Protein AF-A0A023B7S2-F1 (afdb_monomer_lite)

Radius of gyration: 31.49 Å; chains: 1; bounding box: 66×35×103 Å

pLDDT: mean 85.74, std 13.37, range [41.03, 97.38]

Foldseek 3Di:
DDDDDDDPDQDPVNVVVVVVVVVVVVVVVVVVVVVVVVVVVVVVVVVQVVQFWAKEKEKEADDDDPQKWKFKAWCDVCCPNPDRVSTHTWDADPRRMTMDMDTGGSPCQKIWMWMWMAGPPPPPDPGIGTFAAAIAMDGDDNPPNDHHYHYDYGRPHDHHD

Sequence (161 aa):
MQSPVKGVYRSPEERERENLRVRAKYAQRAHQRKVELYFKALDIVRQKEQCTDRQLTFSVKYASQYGERVVLVGDIPILGNWIAANGVPMNWNEGCNWSVTLTVPYSTHTLHYKYVVVTDGAETNRGVKWEWGNNHRLEIGEGDASPCNITDEWGAGTSPA

InterPro domains:
  IPR002044 Carbohydrate binding module family 20 [PF00686] (55-145)
  IPR002044 Carbohydrate binding module family 20 [PS51166] (48-156)
  IPR002044 Carbohydrate binding module family 20 [SM01065] (53-150)
  IPR013783 Immunoglobulin-like fold [G3DSA:2.60.40.10] (45-155)
  IPR0137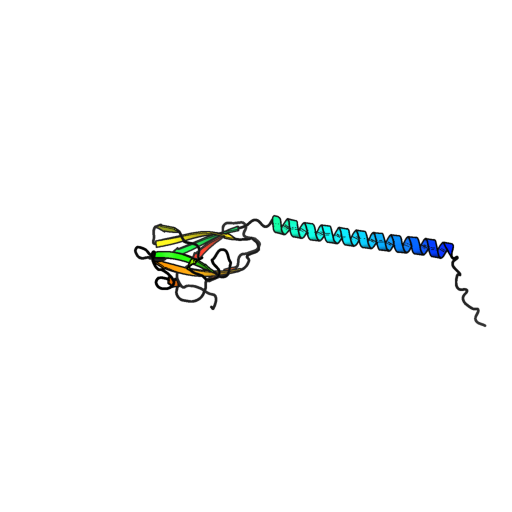84 Carbohydrate-binding-like fold [SSF49452] (55-147)

Structure (mmCIF, N/CA/C/O backbone):
data_AF-A0A023B7S2-F1
#
_entry.id   AF-A0A023B7S2-F1
#
loop_
_atom_site.group_PDB
_atom_site.id
_atom_site.type_symbol
_atom_site.label_atom_id
_atom_site.label_alt_id
_atom_site.label_comp_id
_atom_site.label_asym_id
_atom_site.label_entity_id
_atom_site.label_seq_id
_atom_site.pdbx_PDB_ins_code
_atom_site.Cartn_x
_atom_site.Cartn_y
_atom_site.Cartn_z
_atom_site.occupancy
_atom_site.B_iso_or_equiv
_atom_site.auth_seq_id
_atom_site.auth_comp_id
_atom_site.auth_asym_id
_atom_site.auth_atom_id
_atom_site.pdbx_PDB_model_num
ATOM 1 N N . MET A 1 1 ? -30.346 -21.260 78.231 1.00 43.75 1 MET A N 1
ATOM 2 C CA . MET A 1 1 ? -31.617 -21.425 77.491 1.00 43.75 1 MET A CA 1
ATOM 3 C C . MET A 1 1 ? -31.559 -20.511 76.281 1.00 43.75 1 MET A C 1
ATOM 5 O O . MET A 1 1 ? -31.507 -19.305 76.467 1.00 43.75 1 MET A O 1
ATOM 9 N N . GLN A 1 2 ? -31.442 -21.062 75.074 1.00 41.03 2 GLN A N 1
ATOM 10 C CA . GLN A 1 2 ? -31.245 -20.283 73.849 1.00 41.03 2 GLN A CA 1
ATOM 11 C C . GLN A 1 2 ? -32.487 -20.458 72.974 1.00 41.03 2 GLN A C 1
ATOM 13 O O . GLN A 1 2 ? -32.786 -21.566 72.535 1.00 41.03 2 GLN A O 1
ATOM 18 N N . SER A 1 3 ? -33.261 -19.382 72.820 1.00 45.16 3 SER A N 1
ATOM 19 C CA . SER A 1 3 ? -34.508 -19.386 72.051 1.00 45.16 3 SER A CA 1
ATOM 20 C C . SER A 1 3 ? -34.233 -19.517 70.546 1.00 45.16 3 SER A C 1
ATOM 22 O O . SER A 1 3 ? -33.273 -18.912 70.063 1.00 45.16 3 SER A O 1
ATOM 24 N N . PRO A 1 4 ? -35.066 -20.242 69.772 1.00 54.91 4 PRO A N 1
ATOM 25 C CA . PRO A 1 4 ? -34.847 -20.409 68.341 1.00 54.91 4 PRO A CA 1
ATOM 26 C C . PRO A 1 4 ? -35.213 -19.129 67.581 1.00 54.91 4 PRO A C 1
ATOM 28 O O . PRO A 1 4 ? -36.269 -18.533 67.804 1.00 54.91 4 PRO A O 1
ATOM 31 N N . VAL A 1 5 ? -34.348 -18.726 66.651 1.00 54.53 5 VAL A N 1
ATOM 32 C CA . VAL A 1 5 ? -34.580 -17.608 65.729 1.00 54.53 5 VAL A CA 1
ATOM 33 C C . VAL A 1 5 ? -35.796 -17.939 64.855 1.00 54.53 5 VAL A C 1
ATOM 35 O O . VAL A 1 5 ? -35.757 -18.879 64.062 1.00 54.53 5 VAL A O 1
ATOM 38 N N . LYS A 1 6 ? -36.894 -17.185 65.002 1.00 52.66 6 LYS A N 1
ATOM 39 C CA . LYS A 1 6 ? -38.080 -17.317 64.142 1.00 52.66 6 LYS A CA 1
ATOM 40 C C . LYS A 1 6 ? -37.692 -16.971 62.702 1.00 52.66 6 LYS A C 1
ATOM 42 O O . LYS A 1 6 ? -37.447 -15.810 62.386 1.00 52.66 6 LYS A O 1
ATOM 47 N N . GLY A 1 7 ? -37.657 -17.974 61.828 1.00 58.16 7 GLY A N 1
ATOM 48 C CA . GLY A 1 7 ? -37.601 -17.751 60.388 1.00 58.16 7 GLY A CA 1
ATOM 49 C C . GLY A 1 7 ? -38.871 -17.031 59.940 1.00 58.16 7 GLY A C 1
ATOM 50 O O . GLY A 1 7 ? -39.974 -17.519 60.177 1.00 58.16 7 GLY A O 1
ATOM 51 N N . VAL A 1 8 ? -38.726 -15.856 59.329 1.00 69.19 8 VAL A N 1
ATOM 52 C CA . VAL A 1 8 ? -39.849 -15.087 58.776 1.00 69.19 8 VAL A CA 1
ATOM 53 C C . VAL A 1 8 ? -40.465 -15.896 57.630 1.00 69.19 8 VAL A C 1
ATOM 55 O O . VAL A 1 8 ? -39.883 -15.989 56.547 1.00 69.19 8 VAL A O 1
ATOM 58 N N . TYR A 1 9 ? -41.616 -16.529 57.873 1.00 67.69 9 TYR A N 1
ATOM 59 C CA . TYR A 1 9 ? -42.354 -17.259 56.843 1.00 67.69 9 TYR A CA 1
ATOM 60 C C . TYR A 1 9 ? -43.020 -16.244 55.910 1.00 67.69 9 TYR A C 1
ATOM 62 O O . TYR A 1 9 ? -43.946 -15.544 56.306 1.00 67.69 9 TYR A O 1
ATOM 70 N N . ARG A 1 10 ? -42.503 -16.132 54.686 1.00 73.88 10 ARG A N 1
ATOM 71 C CA . ARG A 1 10 ? -43.023 -15.232 53.647 1.00 73.88 10 ARG A CA 1
ATOM 72 C C . ARG A 1 10 ? -44.174 -15.932 52.923 1.00 73.88 10 ARG A C 1
ATOM 74 O O . ARG A 1 10 ? -44.005 -17.092 52.533 1.00 73.88 10 ARG A O 1
ATOM 81 N N . SER A 1 11 ? -45.322 -15.273 52.772 1.00 87.12 11 SER A N 1
ATOM 82 C CA . SER A 1 11 ? -46.513 -15.905 52.190 1.00 87.12 11 SER A CA 1
ATOM 83 C C . SER A 1 11 ? -46.269 -16.309 50.720 1.00 87.12 11 SER A C 1
ATOM 85 O O . SER A 1 11 ? -45.385 -15.744 50.062 1.00 87.12 11 SER A O 1
ATOM 87 N N . PRO A 1 12 ? -47.010 -17.291 50.171 1.00 87.56 12 PRO A N 1
ATOM 88 C CA . PRO A 1 12 ? -46.877 -17.683 48.766 1.00 87.56 12 PRO A CA 1
ATOM 89 C C . PRO A 1 12 ? -47.037 -16.506 47.789 1.00 87.56 12 PRO A C 1
ATOM 91 O O . PRO A 1 12 ? -46.253 -16.379 46.851 1.00 87.56 12 PRO A O 1
ATOM 94 N N . GLU A 1 13 ? -47.975 -15.597 48.062 1.00 89.50 13 GLU A N 1
ATOM 95 C CA . GLU A 1 13 ? -48.230 -14.405 47.242 1.00 89.50 13 GLU A CA 1
ATOM 96 C C . GLU A 1 13 ? -47.083 -13.388 47.306 1.00 89.50 13 GLU A C 1
ATOM 98 O O . GLU A 1 13 ? -46.695 -12.797 46.296 1.00 89.50 13 GLU A O 1
ATOM 103 N N . GLU A 1 14 ? -46.494 -13.188 48.487 1.00 86.81 14 GLU A N 1
ATOM 104 C CA . GLU A 1 14 ? -45.335 -12.308 48.665 1.00 86.81 14 GLU A CA 1
ATOM 105 C C . GLU A 1 14 ? -44.110 -12.844 47.916 1.00 86.81 14 GLU A C 1
ATOM 107 O O . GLU A 1 14 ? -43.394 -12.082 47.263 1.00 86.81 14 GLU A O 1
ATOM 112 N N . ARG A 1 15 ? -43.901 -14.166 47.956 1.00 83.19 15 ARG A N 1
ATOM 113 C CA . ARG A 1 15 ? -42.854 -14.849 47.186 1.00 83.19 15 ARG A CA 1
ATOM 114 C C . ARG A 1 15 ? -43.076 -14.704 45.687 1.00 83.19 15 ARG A C 1
ATOM 116 O O . ARG A 1 15 ? -42.118 -14.472 44.957 1.00 83.19 15 ARG A O 1
ATOM 123 N N . GLU A 1 16 ? -44.313 -14.814 45.214 1.00 87.38 16 GLU A N 1
ATOM 124 C CA . GLU A 1 16 ? -44.637 -14.657 43.796 1.00 87.38 16 GLU A CA 1
ATOM 125 C C . GLU A 1 16 ? -44.428 -13.219 43.307 1.00 87.38 16 GLU A C 1
ATOM 127 O O . GLU A 1 16 ? -43.776 -13.013 42.281 1.00 87.38 16 GLU A O 1
ATOM 132 N N . ARG A 1 17 ? -44.874 -12.214 44.071 1.00 88.19 17 ARG A N 1
ATOM 133 C CA . ARG A 1 17 ? -44.610 -10.792 43.780 1.00 88.19 17 ARG A CA 1
ATOM 134 C C . ARG A 1 17 ? -43.119 -10.492 43.713 1.00 88.19 17 ARG A C 1
ATOM 136 O O . ARG A 1 17 ? -42.662 -9.775 42.821 1.00 88.19 17 ARG A O 1
ATOM 143 N N . GLU A 1 18 ? -42.345 -11.046 44.636 1.00 88.56 18 GLU A N 1
ATOM 144 C CA . GLU A 1 18 ? -40.898 -10.881 44.637 1.00 88.56 18 GLU A CA 1
ATOM 145 C C . GLU A 1 18 ? -40.234 -11.613 43.472 1.00 88.56 18 GLU A C 1
ATOM 147 O O . GLU A 1 18 ? -39.400 -11.023 42.790 1.00 88.56 18 GLU A O 1
ATOM 152 N N . ASN A 1 19 ? -40.660 -12.838 43.162 1.00 90.38 19 ASN A N 1
ATOM 153 C CA . ASN A 1 19 ? -40.196 -13.583 41.993 1.00 90.38 19 ASN A CA 1
ATOM 154 C C . ASN A 1 19 ? -40.485 -12.828 40.689 1.00 90.38 19 ASN A C 1
ATOM 156 O O . ASN A 1 19 ? -39.610 -12.742 39.827 1.00 90.38 19 ASN A O 1
ATOM 160 N N . LEU A 1 20 ? -41.675 -12.241 40.547 1.00 93.94 20 LEU A N 1
ATOM 161 C CA . LEU A 1 20 ? -42.051 -11.399 39.409 1.00 93.94 20 LEU A CA 1
ATOM 162 C C . LEU A 1 20 ? -41.169 -10.151 39.325 1.00 93.94 20 LEU A C 1
ATOM 164 O O . LEU A 1 20 ? -40.618 -9.866 38.263 1.00 93.94 20 LEU A O 1
ATOM 168 N N . ARG A 1 21 ? -40.955 -9.447 40.444 1.00 92.81 21 ARG A N 1
ATOM 169 C CA . ARG A 1 21 ? -40.062 -8.278 40.510 1.00 92.81 21 ARG A CA 1
ATOM 170 C C . ARG A 1 21 ? -38.629 -8.639 40.127 1.00 92.81 21 ARG A C 1
ATOM 172 O O . ARG A 1 21 ? -37.972 -7.899 39.397 1.00 92.81 21 ARG A O 1
ATOM 179 N N . VAL A 1 22 ? -38.138 -9.769 40.622 1.00 90.12 22 VAL A N 1
ATOM 180 C CA . VAL A 1 22 ? -36.795 -10.279 40.355 1.00 90.12 22 VAL A CA 1
ATOM 181 C C . VAL A 1 22 ? -36.655 -10.652 38.878 1.00 90.12 22 VAL A C 1
ATOM 183 O O . VAL A 1 22 ? -35.717 -10.190 38.230 1.00 90.12 22 VAL A O 1
ATOM 186 N N . ARG A 1 23 ? -37.612 -11.391 38.306 1.00 92.06 23 ARG A N 1
ATOM 187 C CA . ARG A 1 23 ? -37.651 -11.725 36.871 1.00 92.06 23 ARG A CA 1
ATOM 188 C C . ARG A 1 23 ? -37.715 -10.477 35.995 1.00 92.06 23 ARG A C 1
ATOM 190 O O . ARG A 1 23 ? -36.929 -10.369 35.059 1.00 92.06 23 ARG A O 1
ATOM 197 N N . ALA A 1 24 ? -38.569 -9.512 36.334 1.00 94.75 24 ALA A N 1
ATOM 198 C CA . ALA A 1 24 ? -38.665 -8.237 35.628 1.00 94.75 24 ALA A CA 1
ATOM 199 C C . ALA A 1 24 ? -37.340 -7.459 35.682 1.00 94.75 24 ALA A C 1
ATOM 201 O O . ALA A 1 24 ? -36.856 -6.983 34.658 1.00 94.75 24 ALA A O 1
ATOM 202 N N . LYS A 1 25 ? -36.687 -7.411 36.851 1.00 96.00 25 LYS A N 1
ATOM 203 C CA . LYS A 1 25 ? -35.362 -6.796 37.019 1.00 96.00 25 LYS A CA 1
ATOM 204 C C . LYS A 1 25 ? -34.290 -7.492 36.176 1.00 96.00 25 LYS A C 1
ATOM 206 O O . LYS A 1 25 ? -33.462 -6.812 35.571 1.00 96.00 25 LYS A O 1
ATOM 211 N N . TYR A 1 26 ? -34.274 -8.824 36.132 1.00 88.06 26 TYR A N 1
ATOM 212 C CA . TYR A 1 26 ? -33.336 -9.572 35.290 1.00 88.06 26 TYR A CA 1
ATOM 213 C C . TYR A 1 26 ? -33.606 -9.352 33.799 1.00 88.06 26 TYR A C 1
ATOM 215 O O . TYR A 1 26 ? -32.657 -9.117 33.054 1.00 88.06 26 TYR A O 1
ATOM 223 N N . ALA A 1 27 ? -34.873 -9.341 33.377 1.00 94.81 27 ALA A N 1
ATOM 224 C CA . ALA A 1 27 ? -35.265 -9.045 32.002 1.00 94.81 27 ALA A CA 1
ATOM 225 C C . ALA A 1 27 ? -34.850 -7.624 31.584 1.00 94.81 27 ALA A C 1
ATOM 227 O O . ALA A 1 27 ? -34.252 -7.445 30.525 1.00 94.81 27 ALA A O 1
ATOM 228 N N . GLN A 1 28 ? -35.068 -6.625 32.444 1.00 95.75 28 GLN A N 1
ATOM 229 C CA . GLN A 1 28 ? -34.658 -5.240 32.199 1.00 95.75 28 GLN A CA 1
ATOM 230 C C . GLN A 1 28 ? -33.136 -5.104 32.090 1.00 95.75 28 GLN A C 1
ATOM 232 O O . GLN A 1 28 ? -32.641 -4.457 31.170 1.00 95.75 28 GLN A O 1
ATOM 237 N N . ARG A 1 29 ? -32.378 -5.756 32.982 1.00 94.00 29 ARG A N 1
ATOM 238 C CA . ARG A 1 29 ? -30.908 -5.779 32.918 1.00 94.00 29 ARG A CA 1
ATOM 239 C C . ARG A 1 29 ? -30.395 -6.468 31.657 1.00 94.00 29 ARG A C 1
ATOM 241 O O . ARG A 1 29 ? -29.435 -5.991 31.060 1.00 94.00 29 ARG A O 1
ATOM 248 N N . ALA A 1 30 ? -31.015 -7.576 31.252 1.00 95.44 30 ALA A N 1
ATOM 249 C CA . ALA A 1 30 ? -30.670 -8.269 30.015 1.00 95.44 30 ALA A CA 1
ATOM 250 C C . ALA A 1 30 ? -30.951 -7.387 28.789 1.00 95.44 30 ALA A C 1
ATOM 252 O O . ALA A 1 30 ? -30.106 -7.294 27.903 1.00 95.44 30 ALA A O 1
ATOM 253 N N . HIS A 1 31 ? -32.088 -6.684 28.772 1.00 96.31 31 HIS A N 1
ATOM 254 C CA . HIS A 1 31 ? -32.422 -5.727 27.721 1.00 96.31 31 HIS A CA 1
ATOM 255 C C . HIS A 1 31 ? -31.428 -4.561 27.673 1.00 96.31 31 HIS A C 1
ATOM 257 O O . HIS A 1 31 ? -30.876 -4.295 26.612 1.00 96.31 31 HIS A O 1
ATOM 263 N N . GLN A 1 32 ? -31.121 -3.931 28.811 1.00 95.88 32 GLN A N 1
ATOM 264 C CA . GLN A 1 32 ? -30.133 -2.849 28.885 1.00 95.88 32 GLN A CA 1
ATOM 265 C C . GLN A 1 32 ? -28.754 -3.291 28.394 1.00 95.88 32 GLN A C 1
ATOM 267 O O . GLN A 1 32 ? -28.163 -2.599 27.575 1.00 95.88 32 GLN A O 1
ATOM 272 N N . ARG A 1 33 ? -28.271 -4.468 28.815 1.00 97.19 33 ARG A N 1
ATOM 273 C CA . ARG A 1 33 ? -27.004 -5.029 28.316 1.00 97.19 33 ARG A CA 1
ATOM 274 C C . ARG A 1 33 ? -27.035 -5.268 26.811 1.00 97.19 33 ARG A C 1
ATOM 276 O O . ARG A 1 33 ? -26.069 -4.959 26.128 1.00 97.19 33 ARG A O 1
ATOM 283 N N . LYS A 1 34 ? -28.138 -5.812 26.288 1.00 96.56 34 LYS A N 1
ATOM 284 C CA . LYS A 1 34 ? -28.312 -6.042 24.849 1.00 96.56 34 LYS A CA 1
ATOM 285 C C . LYS A 1 34 ? -28.287 -4.719 24.076 1.00 96.56 34 LYS A C 1
ATOM 287 O O . LYS A 1 34 ? -27.595 -4.628 23.072 1.00 96.56 34 LYS A O 1
ATOM 292 N N . VAL A 1 35 ? -28.992 -3.700 24.564 1.00 97.19 35 VAL A N 1
ATOM 293 C CA . VAL A 1 35 ? -29.008 -2.350 23.981 1.00 97.19 35 VAL A CA 1
ATOM 294 C C . VAL A 1 35 ? -27.614 -1.719 24.012 1.00 97.19 35 VAL A C 1
ATOM 296 O O . VAL A 1 35 ? -27.150 -1.237 22.985 1.00 97.19 35 VAL A O 1
ATOM 299 N N . GLU A 1 36 ? -26.912 -1.782 25.145 1.00 97.25 36 GLU A N 1
ATOM 300 C CA . GLU A 1 36 ? -25.540 -1.277 25.284 1.00 97.25 36 GLU A CA 1
ATOM 301 C C . GLU A 1 36 ? -24.577 -1.963 24.304 1.00 97.25 36 GLU A C 1
ATOM 303 O O . GLU A 1 36 ? -23.782 -1.296 23.645 1.00 97.25 36 GLU A O 1
ATOM 308 N N . LEU A 1 37 ? -24.669 -3.291 24.172 1.00 97.00 37 LEU A N 1
ATOM 309 C CA . LEU A 1 37 ? -23.871 -4.051 23.211 1.00 97.00 37 LEU A CA 1
ATOM 310 C C . LEU A 1 37 ? -24.153 -3.622 21.769 1.00 97.00 37 LEU A C 1
ATOM 312 O O . LEU A 1 37 ? -23.208 -3.462 21.001 1.00 97.00 37 LEU A O 1
ATOM 316 N N . TYR A 1 38 ? -25.419 -3.404 21.400 1.00 95.44 38 TYR A N 1
ATOM 317 C CA . TYR A 1 38 ? -25.752 -2.920 20.061 1.00 95.44 38 TYR A CA 1
ATOM 318 C C . TYR A 1 38 ? -25.217 -1.521 19.797 1.00 95.44 38 TYR A C 1
ATOM 320 O O . TYR A 1 38 ? -24.652 -1.311 18.732 1.00 95.44 38 TYR A O 1
ATOM 328 N N . PHE A 1 39 ? -25.344 -0.587 20.741 1.00 95.94 39 PHE A N 1
ATOM 329 C CA . PHE A 1 39 ? -24.778 0.752 20.571 1.00 95.94 39 PHE A CA 1
ATOM 330 C C . PHE A 1 39 ? -23.260 0.700 20.374 1.00 95.94 39 PHE A C 1
ATOM 332 O O . PHE A 1 39 ? -22.763 1.266 19.407 1.00 95.94 39 PHE A O 1
ATOM 339 N N . LYS A 1 40 ? -22.536 -0.079 21.190 1.00 95.06 40 LYS A N 1
ATOM 340 C CA . LYS A 1 40 ? -21.086 -0.275 21.008 1.00 95.06 40 LYS A CA 1
ATOM 341 C C . LYS A 1 40 ? -20.743 -0.884 19.649 1.00 95.06 40 LYS A C 1
ATOM 343 O O . LYS A 1 40 ? -19.795 -0.453 19.004 1.00 95.06 40 LYS A O 1
ATOM 348 N N . ALA A 1 41 ? -21.501 -1.887 19.207 1.00 92.12 41 ALA A N 1
ATOM 349 C CA . ALA A 1 41 ? -21.286 -2.506 17.902 1.00 92.12 41 ALA A CA 1
ATOM 350 C C . ALA A 1 41 ? -21.564 -1.527 16.749 1.00 92.12 41 ALA A C 1
ATOM 352 O O . ALA A 1 41 ? -20.805 -1.498 15.785 1.00 92.12 41 ALA A O 1
ATOM 353 N N . LEU A 1 42 ? -22.613 -0.707 16.860 1.00 89.31 42 LEU A N 1
ATOM 354 C CA . LEU A 1 42 ? -22.944 0.327 15.880 1.00 89.31 42 LEU A CA 1
ATOM 355 C C . LEU A 1 42 ? -21.853 1.396 15.797 1.00 89.31 42 LEU A C 1
ATOM 357 O O . LEU A 1 42 ? -21.481 1.774 14.691 1.00 89.31 42 LEU A O 1
ATOM 361 N N . ASP A 1 43 ? -21.297 1.831 16.929 1.00 87.75 43 ASP A N 1
ATOM 362 C CA . ASP A 1 43 ? -20.186 2.788 16.946 1.00 87.75 43 ASP A CA 1
ATOM 363 C C . ASP A 1 43 ? -18.942 2.222 16.249 1.00 87.75 43 ASP A C 1
ATOM 365 O O . ASP A 1 43 ? -18.310 2.920 15.460 1.00 87.75 43 ASP A O 1
ATOM 369 N N . ILE A 1 44 ? -18.633 0.937 16.459 1.00 83.75 44 ILE A N 1
ATOM 370 C CA . ILE A 1 44 ? -17.530 0.252 15.767 1.00 83.75 44 ILE A CA 1
ATOM 371 C C . ILE A 1 44 ? -17.768 0.206 14.253 1.00 83.75 44 ILE A C 1
ATOM 373 O O . ILE A 1 44 ? -16.848 0.470 13.480 1.00 83.75 44 ILE A O 1
ATOM 377 N N . VAL A 1 45 ? -18.980 -0.146 13.814 1.00 83.56 45 VAL A N 1
ATOM 378 C CA . VAL A 1 45 ? -19.322 -0.185 12.381 1.00 83.56 45 VAL A CA 1
ATOM 379 C C . VAL A 1 45 ? -19.208 1.212 11.779 1.00 83.56 45 VAL A C 1
ATOM 381 O O . VAL A 1 45 ? -18.536 1.382 10.768 1.00 83.56 45 VAL A O 1
ATOM 384 N N . ARG A 1 46 ? -19.758 2.223 12.454 1.00 80.44 46 ARG A N 1
ATOM 385 C CA . ARG A 1 46 ? -19.693 3.619 12.020 1.00 80.44 46 ARG A CA 1
ATOM 386 C C . ARG A 1 46 ? -18.257 4.134 11.935 1.00 80.44 46 ARG A C 1
ATOM 388 O O . ARG A 1 46 ? -17.925 4.813 10.973 1.00 80.44 46 ARG A O 1
ATOM 395 N N . GLN A 1 47 ? -17.396 3.805 12.898 1.00 70.50 47 GLN A N 1
ATOM 396 C CA . GLN A 1 47 ? -15.973 4.159 12.845 1.00 70.50 47 GLN A CA 1
ATOM 397 C C . GLN A 1 47 ? -15.268 3.492 11.661 1.00 70.50 47 GLN A C 1
ATOM 399 O O . GLN A 1 47 ? -14.527 4.158 10.944 1.00 70.50 47 GLN A O 1
ATOM 404 N N . LYS A 1 48 ? -15.540 2.208 11.402 1.00 68.00 48 LYS A N 1
ATOM 405 C CA . LYS A 1 48 ? -15.006 1.508 10.224 1.00 68.00 48 LYS A CA 1
ATOM 406 C C . LYS A 1 48 ? -15.474 2.127 8.909 1.00 68.00 48 LYS A C 1
ATOM 408 O O . LYS A 1 48 ? -14.688 2.201 7.976 1.00 68.00 48 LYS A O 1
ATOM 413 N N . GLU A 1 49 ? -16.720 2.583 8.842 1.00 70.38 49 GLU A N 1
ATOM 414 C CA . GLU A 1 49 ? -17.270 3.285 7.676 1.00 70.38 49 GLU A CA 1
ATOM 415 C C . GLU A 1 49 ? -16.712 4.712 7.519 1.00 70.38 49 GLU A C 1
ATOM 417 O O . GLU A 1 49 ? -16.683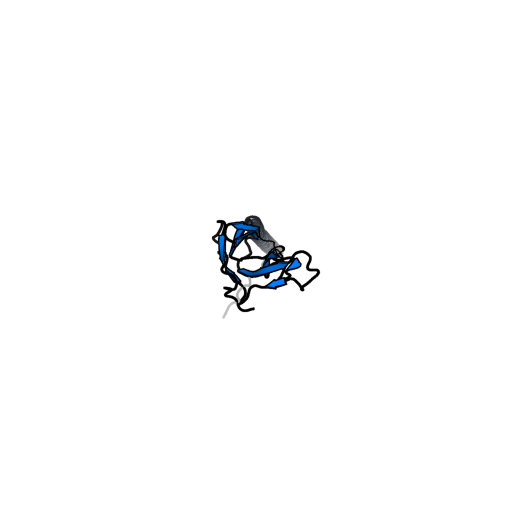 5.241 6.412 1.00 70.38 49 GLU A O 1
ATOM 422 N N . GLN A 1 50 ? -16.269 5.344 8.612 1.00 63.94 50 GLN A N 1
ATOM 423 C CA . GLN A 1 50 ? -15.724 6.710 8.630 1.00 63.94 50 GLN A CA 1
ATOM 424 C C . GLN A 1 50 ? -14.211 6.787 8.389 1.00 63.94 50 GLN A C 1
ATOM 426 O O . GLN A 1 50 ? -13.702 7.860 8.067 1.00 63.94 50 GLN A O 1
ATOM 431 N N . CYS A 1 51 ? -13.489 5.677 8.522 1.00 61.19 51 CYS A N 1
ATOM 432 C CA . CYS A 1 51 ? -12.096 5.545 8.120 1.00 61.19 51 CYS A CA 1
ATOM 433 C C . CYS A 1 51 ? -11.991 5.555 6.583 1.00 61.19 51 CYS A C 1
ATOM 435 O O . CYS A 1 51 ? -11.960 4.509 5.942 1.00 61.19 51 CYS A O 1
ATOM 437 N N . THR A 1 52 ? -11.975 6.749 5.992 1.00 73.12 52 THR A N 1
ATOM 438 C CA . THR A 1 52 ? -11.852 6.951 4.543 1.00 73.12 52 THR A CA 1
ATOM 439 C C . THR A 1 52 ? -10.532 6.407 4.016 1.00 73.12 52 THR A C 1
ATOM 441 O O . THR A 1 52 ? -9.499 6.569 4.668 1.00 73.12 52 THR A O 1
ATOM 444 N N . ASP A 1 53 ? -10.544 5.837 2.812 1.00 82.69 53 ASP A N 1
ATOM 445 C CA . ASP A 1 53 ? -9.313 5.441 2.135 1.00 82.69 53 ASP A CA 1
ATOM 446 C C . ASP A 1 53 ? -8.311 6.606 2.067 1.00 82.69 53 ASP A C 1
ATOM 448 O O . ASP A 1 53 ? -8.683 7.777 1.945 1.00 82.69 53 ASP A O 1
ATOM 452 N N . ARG A 1 54 ? -7.022 6.277 2.149 1.00 85.06 54 ARG A N 1
ATOM 453 C CA . ARG A 1 54 ? -5.916 7.242 2.120 1.00 85.06 54 ARG A CA 1
ATOM 454 C C . ARG A 1 54 ? -5.108 7.087 0.837 1.00 85.06 54 ARG A C 1
ATOM 456 O O . ARG A 1 54 ? -4.999 5.985 0.302 1.00 85.06 54 ARG A O 1
ATOM 463 N N . GLN A 1 55 ? -4.531 8.186 0.357 1.00 89.88 55 GLN A N 1
ATOM 464 C CA . GLN A 1 55 ? -3.695 8.181 -0.844 1.00 89.88 55 GLN A CA 1
ATOM 465 C C . GLN A 1 55 ? -2.209 8.120 -0.488 1.00 89.88 55 GLN A C 1
ATOM 467 O O . GLN A 1 55 ? -1.712 8.926 0.300 1.00 89.88 55 GLN A O 1
ATOM 472 N N . LEU A 1 56 ? -1.503 7.176 -1.103 1.00 92.31 56 LEU A N 1
ATOM 473 C CA . LEU A 1 56 ? -0.057 7.009 -1.022 1.00 92.31 56 LEU A CA 1
ATOM 474 C C . LEU A 1 56 ? 0.535 7.213 -2.414 1.00 92.31 56 LEU A C 1
ATOM 476 O O . LEU A 1 56 ? 0.103 6.555 -3.358 1.00 92.31 56 LEU A O 1
ATOM 480 N N . THR A 1 57 ? 1.525 8.085 -2.549 1.00 95.00 57 THR A N 1
ATOM 481 C CA . THR A 1 57 ? 2.228 8.306 -3.816 1.00 95.00 57 THR A CA 1
ATOM 482 C C . THR A 1 57 ? 3.632 7.744 -3.713 1.00 95.00 57 THR A C 1
ATOM 484 O O . THR A 1 57 ? 4.458 8.271 -2.976 1.00 95.00 57 THR A O 1
ATOM 487 N N . PHE A 1 58 ? 3.903 6.688 -4.469 1.00 96.44 58 PHE A N 1
ATOM 488 C CA . PHE A 1 58 ? 5.215 6.061 -4.563 1.00 96.44 58 PHE A CA 1
ATOM 489 C C . PHE A 1 58 ? 5.997 6.673 -5.712 1.00 96.44 58 PHE A C 1
ATOM 491 O O . PHE A 1 58 ? 5.430 6.944 -6.774 1.00 96.44 58 PHE A O 1
ATOM 498 N N . SER A 1 59 ? 7.294 6.870 -5.511 1.00 96.75 59 SER A N 1
ATOM 499 C CA . SER A 1 59 ? 8.203 7.364 -6.535 1.00 96.75 59 SER A CA 1
ATOM 500 C C . SER A 1 59 ? 9.573 6.709 -6.433 1.00 96.75 59 SER A C 1
ATOM 502 O O . SER A 1 59 ? 10.111 6.560 -5.340 1.00 96.75 59 SER A O 1
ATOM 504 N N . VAL A 1 60 ? 10.137 6.328 -7.578 1.00 97.00 60 VAL A N 1
ATOM 505 C CA . VAL A 1 60 ? 11.460 5.704 -7.672 1.00 97.00 60 VAL A CA 1
ATOM 506 C C . VAL A 1 60 ? 12.172 6.168 -8.935 1.00 97.00 60 VAL A C 1
ATOM 508 O O . VAL A 1 60 ? 11.574 6.283 -10.009 1.00 97.00 60 VAL A O 1
ATOM 511 N N . LYS A 1 61 ? 13.479 6.406 -8.832 1.00 95.75 61 LYS A N 1
ATOM 512 C CA . LYS A 1 61 ? 14.311 6.691 -10.004 1.00 95.75 61 LYS A CA 1
ATOM 513 C C . LYS A 1 61 ? 14.796 5.394 -10.640 1.00 95.75 61 LYS A C 1
ATOM 515 O O . LYS A 1 61 ? 15.489 4.611 -9.996 1.00 95.75 61 LYS A O 1
ATOM 520 N N . TYR A 1 62 ? 14.475 5.195 -11.915 1.00 95.00 62 TYR A N 1
ATOM 521 C CA . TYR A 1 62 ? 14.936 4.049 -12.694 1.00 95.00 62 TYR A CA 1
ATOM 522 C C . TYR A 1 62 ? 15.031 4.376 -14.190 1.00 95.00 62 TYR A C 1
ATOM 524 O O . TYR A 1 62 ? 14.047 4.763 -14.825 1.00 95.00 62 TYR A O 1
ATOM 532 N N . ALA A 1 63 ? 16.221 4.188 -14.765 1.00 93.31 63 ALA A N 1
ATOM 533 C CA . ALA A 1 63 ? 16.464 4.357 -16.195 1.00 93.31 63 ALA A CA 1
ATOM 534 C C . ALA A 1 63 ? 16.062 3.082 -16.955 1.00 93.31 63 ALA A C 1
ATOM 536 O O . ALA A 1 63 ? 16.813 2.107 -16.987 1.00 93.31 63 ALA A O 1
ATOM 537 N N . SER A 1 64 ? 14.869 3.093 -17.549 1.00 88.81 64 SER A N 1
ATOM 538 C CA . SER A 1 64 ? 14.331 1.977 -18.331 1.00 88.81 64 SER A CA 1
ATOM 539 C C . SER A 1 64 ? 14.801 1.998 -19.785 1.00 88.81 64 SER A C 1
ATOM 541 O O . SER A 1 64 ? 15.159 3.044 -20.334 1.00 88.81 64 SER A O 1
ATOM 543 N N . GLN A 1 65 ? 14.746 0.841 -20.438 1.00 89.62 65 GLN A N 1
ATOM 544 C CA . GLN A 1 65 ? 14.942 0.714 -21.880 1.00 89.62 65 GLN A CA 1
ATOM 545 C C . GLN A 1 65 ? 13.615 0.838 -22.641 1.00 89.62 65 GLN A C 1
ATOM 547 O O . GLN A 1 65 ? 12.529 0.848 -22.059 1.00 89.62 65 GLN A O 1
ATOM 552 N N . TYR A 1 66 ? 13.695 0.945 -23.968 1.00 86.00 66 TYR A N 1
ATOM 553 C CA . TYR A 1 66 ? 12.504 0.960 -24.813 1.00 86.00 66 TYR A CA 1
ATOM 554 C C . TYR A 1 66 ? 11.706 -0.343 -24.652 1.00 86.00 66 TYR A C 1
ATOM 556 O O . TYR A 1 66 ? 12.274 -1.432 -24.731 1.00 86.00 66 TYR A O 1
ATOM 564 N N . GLY A 1 67 ? 10.394 -0.222 -24.437 1.00 87.12 67 GLY A N 1
ATOM 565 C CA . GLY A 1 67 ? 9.501 -1.360 -24.198 1.00 87.12 67 GLY A CA 1
ATOM 566 C C . GLY A 1 67 ? 9.536 -1.915 -22.769 1.00 87.12 67 GLY A C 1
ATOM 567 O O . GLY A 1 67 ? 8.882 -2.919 -22.503 1.00 87.12 67 GLY A O 1
ATOM 568 N N . GLU A 1 68 ? 10.277 -1.294 -21.846 1.00 91.50 68 GLU A N 1
ATOM 569 C CA . GLU A 1 68 ? 10.223 -1.612 -20.417 1.00 91.50 68 GLU A CA 1
ATOM 570 C C . GLU A 1 68 ? 9.291 -0.648 -19.670 1.00 91.50 68 GLU A C 1
ATOM 572 O O . GLU A 1 68 ? 9.279 0.559 -19.917 1.00 91.50 68 GLU A O 1
ATOM 577 N N . ARG A 1 69 ? 8.550 -1.182 -18.699 1.00 92.50 69 ARG A N 1
ATOM 578 C CA . ARG A 1 69 ? 7.728 -0.417 -17.756 1.00 92.50 69 ARG A CA 1
ATOM 579 C C . ARG A 1 69 ? 8.018 -0.834 -16.324 1.00 92.50 69 ARG A C 1
ATOM 581 O O . ARG A 1 69 ? 8.277 -2.011 -16.070 1.00 92.50 69 ARG A O 1
ATOM 588 N N . VAL A 1 70 ? 7.934 0.107 -15.389 1.00 95.25 70 VAL A N 1
ATOM 589 C CA . VAL A 1 70 ? 8.030 -0.194 -13.956 1.00 95.25 70 VAL A CA 1
ATOM 590 C C . VAL A 1 70 ? 6.634 -0.452 -13.398 1.00 95.25 70 VAL A C 1
ATOM 592 O O . VAL A 1 70 ? 5.685 0.278 -13.688 1.00 95.25 70 VAL A O 1
ATOM 595 N N . VAL A 1 71 ? 6.509 -1.507 -12.603 1.00 95.62 71 VAL A N 1
ATOM 596 C CA . VAL A 1 71 ? 5.308 -1.868 -11.857 1.00 95.62 71 VAL A CA 1
ATOM 597 C C . VAL A 1 71 ? 5.644 -1.987 -10.372 1.00 95.62 71 VAL A C 1
ATOM 599 O O . VAL A 1 71 ? 6.739 -2.413 -9.999 1.00 95.62 71 VAL A O 1
ATOM 602 N N . LEU A 1 72 ? 4.689 -1.616 -9.529 1.00 97.12 72 LEU A N 1
ATOM 603 C CA . LEU A 1 72 ? 4.751 -1.749 -8.081 1.00 97.12 72 LEU A CA 1
ATOM 604 C C . LEU A 1 72 ? 3.982 -3.003 -7.655 1.00 97.12 72 LEU A C 1
ATOM 606 O O . LEU A 1 72 ? 2.819 -3.179 -8.023 1.00 97.12 72 LEU A O 1
ATOM 610 N N . VAL A 1 73 ? 4.623 -3.870 -6.876 1.00 96.25 73 VAL A N 1
ATOM 611 C CA . VAL A 1 73 ? 4.028 -5.105 -6.340 1.00 96.25 73 VAL A CA 1
ATOM 612 C C . VAL A 1 73 ? 4.220 -5.186 -4.837 1.00 96.25 73 VAL A C 1
ATOM 614 O O . VAL A 1 73 ? 5.126 -4.560 -4.302 1.00 96.25 73 VAL A O 1
ATOM 617 N N . GLY A 1 74 ? 3.400 -5.973 -4.148 1.00 95.12 74 GLY A N 1
ATOM 618 C CA . GLY A 1 74 ? 3.479 -6.077 -2.695 1.00 95.12 74 GLY A CA 1
ATOM 619 C C . GLY A 1 74 ? 2.556 -7.121 -2.094 1.00 95.12 74 GLY A C 1
ATOM 620 O O . GLY A 1 74 ? 1.926 -7.897 -2.811 1.00 95.12 74 GLY A O 1
ATOM 621 N N . ASP A 1 75 ? 2.487 -7.127 -0.767 1.00 94.19 75 ASP A N 1
ATOM 622 C CA . ASP A 1 75 ? 1.811 -8.139 0.052 1.00 94.19 75 ASP A CA 1
ATOM 623 C C . ASP A 1 75 ? 0.288 -7.974 0.165 1.00 94.19 75 ASP A C 1
ATOM 625 O O . ASP A 1 75 ? -0.383 -8.851 0.709 1.00 94.19 75 ASP A O 1
ATOM 629 N N . ILE A 1 76 ? -0.267 -6.886 -0.373 1.00 90.75 76 ILE A N 1
ATOM 630 C CA . ILE A 1 76 ? -1.707 -6.613 -0.354 1.00 90.75 76 ILE A CA 1
ATOM 631 C C . ILE A 1 76 ? -2.373 -6.836 -1.723 1.00 90.75 76 ILE A C 1
ATOM 633 O O . ILE A 1 76 ? -1.728 -6.667 -2.764 1.00 90.75 76 ILE A O 1
ATOM 637 N N . PRO A 1 77 ? -3.694 -7.123 -1.763 1.00 90.88 77 PRO A N 1
ATOM 638 C CA . PRO A 1 77 ? -4.398 -7.431 -3.009 1.00 90.88 77 PRO A CA 1
ATOM 639 C C . PRO A 1 77 ? -4.321 -6.341 -4.080 1.00 90.88 77 PRO A C 1
ATOM 641 O O . PRO A 1 77 ? -4.181 -6.660 -5.256 1.00 90.88 77 PRO A O 1
ATOM 644 N N . ILE A 1 78 ? -4.367 -5.063 -3.687 1.00 90.38 78 ILE A N 1
ATOM 645 C CA . ILE A 1 78 ? -4.250 -3.934 -4.628 1.00 90.38 78 ILE A CA 1
ATOM 646 C C . ILE A 1 78 ? -2.863 -3.859 -5.288 1.00 90.38 78 ILE A C 1
ATOM 648 O O . ILE A 1 78 ? -2.740 -3.310 -6.374 1.00 90.38 78 ILE A O 1
ATOM 652 N N . LEU A 1 79 ? -1.835 -4.445 -4.663 1.00 94.00 79 LEU A N 1
ATOM 653 C CA . LEU A 1 79 ? -0.480 -4.569 -5.207 1.00 94.00 79 LEU A CA 1
ATOM 654 C C . LEU A 1 79 ? -0.208 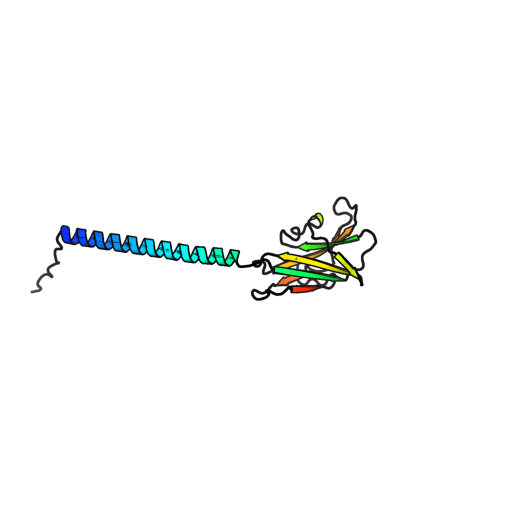-5.949 -5.830 1.00 94.00 79 LEU A C 1
ATOM 656 O O . LEU A 1 79 ? 0.942 -6.323 -6.064 1.00 94.00 79 LEU A O 1
ATOM 660 N N . GLY A 1 80 ? -1.255 -6.737 -6.074 1.00 91.44 80 GLY A N 1
ATOM 661 C CA . GLY A 1 80 ? -1.149 -7.988 -6.812 1.00 91.44 80 GLY A CA 1
ATOM 662 C C . GLY A 1 80 ? -0.606 -9.181 -6.025 1.00 91.44 80 GLY A C 1
ATOM 663 O O . GLY A 1 80 ? -0.350 -10.208 -6.649 1.00 91.44 80 GLY A O 1
ATOM 664 N N . ASN A 1 81 ? -0.454 -9.099 -4.694 1.00 93.62 81 ASN A N 1
ATOM 665 C CA . ASN A 1 81 ? 0.031 -10.198 -3.837 1.00 93.62 81 ASN A CA 1
ATOM 666 C C . ASN A 1 81 ? 1.331 -10.844 -4.363 1.00 93.62 81 ASN A C 1
ATOM 668 O O . ASN A 1 81 ? 1.392 -12.057 -4.568 1.00 93.62 81 ASN A O 1
ATOM 672 N N . TRP A 1 82 ? 2.352 -10.028 -4.634 1.00 93.88 82 TRP A N 1
ATOM 673 C CA . TRP A 1 82 ? 3.648 -10.442 -5.193 1.00 93.88 82 TRP A CA 1
ATOM 674 C C . TRP A 1 82 ? 3.609 -11.058 -6.603 1.00 93.88 82 TRP A C 1
ATOM 676 O O . TRP A 1 82 ? 4.601 -11.619 -7.069 1.00 93.88 82 TRP A O 1
ATOM 686 N N . ILE A 1 83 ? 2.498 -10.922 -7.330 1.00 91.19 83 ILE A N 1
ATOM 687 C CA . ILE A 1 83 ? 2.379 -11.365 -8.722 1.00 91.19 83 ILE A CA 1
ATOM 688 C C . ILE A 1 83 ? 2.634 -10.170 -9.645 1.00 91.19 83 ILE A C 1
ATOM 690 O O . ILE A 1 83 ? 1.778 -9.304 -9.792 1.00 91.19 83 ILE A O 1
ATOM 694 N N . ALA A 1 84 ? 3.784 -10.148 -10.329 1.00 89.75 84 ALA A N 1
ATOM 695 C CA . ALA A 1 84 ? 4.182 -9.051 -11.225 1.00 89.75 84 ALA A CA 1
ATOM 696 C C . ALA A 1 84 ? 3.165 -8.729 -12.333 1.00 89.75 84 ALA A C 1
ATOM 698 O O . ALA A 1 84 ? 2.995 -7.568 -12.692 1.00 89.75 84 ALA A O 1
ATOM 699 N N . ALA A 1 85 ? 2.448 -9.736 -12.842 1.00 87.94 85 ALA A N 1
ATOM 700 C CA . ALA A 1 85 ? 1.385 -9.535 -13.830 1.00 87.94 85 ALA A CA 1
ATOM 701 C C . ALA A 1 85 ? 0.178 -8.751 -13.276 1.00 87.94 85 ALA A C 1
ATOM 703 O O . ALA A 1 85 ? -0.525 -8.101 -14.043 1.00 87.94 85 ALA A O 1
ATOM 704 N N . ASN A 1 86 ? -0.028 -8.796 -11.956 1.00 90.25 86 ASN A N 1
ATOM 705 C CA . ASN A 1 86 ? -1.089 -8.093 -11.236 1.00 90.25 86 ASN A CA 1
ATOM 706 C C . ASN A 1 86 ? -0.572 -6.825 -10.533 1.00 90.25 86 ASN A C 1
ATOM 708 O O . ASN A 1 86 ? -1.315 -6.208 -9.772 1.00 90.25 86 ASN A O 1
ATOM 712 N N . GLY A 1 87 ? 0.703 -6.474 -10.731 1.00 91.25 87 GLY A N 1
ATOM 713 C CA . GLY A 1 87 ? 1.302 -5.274 -10.162 1.00 91.25 87 GLY A CA 1
ATOM 714 C C . GLY A 1 87 ? 0.699 -4.006 -10.754 1.00 91.25 87 GLY A C 1
ATOM 715 O O . GLY A 1 87 ? 0.182 -4.001 -11.874 1.00 91.25 87 GLY A O 1
ATOM 716 N N . VAL A 1 88 ? 0.795 -2.909 -10.012 1.00 95.56 88 VAL A N 1
ATOM 717 C CA . VAL A 1 88 ? 0.264 -1.623 -10.460 1.00 95.56 88 VAL A CA 1
ATOM 718 C C . VAL A 1 88 ? 1.290 -0.942 -11.367 1.00 95.56 88 VAL A C 1
ATOM 720 O O . VAL A 1 88 ? 2.410 -0.693 -10.917 1.00 95.56 88 VAL A O 1
ATOM 723 N N . PRO A 1 89 ? 0.954 -0.622 -12.629 1.00 95.19 89 PRO A N 1
ATOM 724 C CA . PRO A 1 89 ? 1.869 0.088 -13.513 1.00 95.19 89 PRO A CA 1
ATOM 725 C C . PRO A 1 89 ? 2.131 1.507 -13.007 1.00 95.19 89 PRO A C 1
ATOM 727 O O . PRO A 1 89 ? 1.211 2.220 -12.605 1.00 95.19 89 PRO A O 1
ATOM 730 N N . MET A 1 90 ? 3.397 1.916 -13.043 1.00 96.94 90 MET A N 1
ATOM 731 C CA . MET A 1 90 ? 3.817 3.270 -12.701 1.00 96.94 90 MET A CA 1
ATOM 732 C C . MET A 1 90 ? 3.878 4.151 -13.949 1.00 96.94 90 MET A C 1
ATOM 734 O O . MET A 1 90 ? 4.116 3.677 -15.060 1.00 96.94 90 MET A O 1
ATOM 738 N N . ASN A 1 91 ? 3.711 5.455 -13.754 1.00 96.62 91 ASN A N 1
ATOM 739 C CA . ASN A 1 91 ? 3.855 6.454 -14.801 1.00 96.62 91 ASN A CA 1
ATOM 740 C C . ASN A 1 91 ? 5.305 6.931 -14.865 1.00 96.62 91 ASN A C 1
ATOM 742 O O . ASN A 1 91 ? 5.875 7.325 -13.846 1.00 96.62 91 ASN A O 1
ATOM 746 N N . TRP A 1 92 ? 5.893 6.916 -16.060 1.00 95.25 92 TRP A N 1
ATOM 747 C CA . TRP A 1 92 ? 7.196 7.528 -16.297 1.00 95.25 92 TRP A 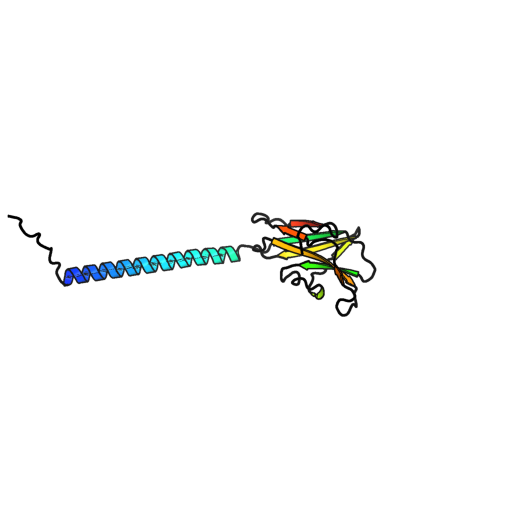CA 1
ATOM 748 C C . TRP A 1 92 ? 7.059 9.052 -16.352 1.00 95.25 92 TRP A C 1
ATOM 750 O O . TRP A 1 92 ? 6.179 9.578 -17.033 1.00 95.25 92 TRP A O 1
ATOM 760 N N . ASN A 1 93 ? 7.960 9.756 -15.674 1.00 93.56 93 ASN A N 1
ATOM 761 C CA . ASN A 1 93 ? 8.089 11.207 -15.694 1.00 93.56 93 ASN A CA 1
ATOM 762 C C . ASN A 1 93 ? 9.525 11.608 -16.062 1.00 93.56 93 ASN A C 1
ATOM 764 O O . ASN A 1 93 ? 10.452 10.788 -16.052 1.00 93.56 93 ASN A O 1
ATOM 768 N N . GLU A 1 94 ? 9.720 12.899 -16.333 1.00 91.25 94 GLU A N 1
ATOM 769 C CA . GLU A 1 94 ? 11.034 13.474 -16.631 1.00 91.25 94 GLU A CA 1
ATOM 770 C C . GLU A 1 94 ? 12.093 13.109 -15.573 1.00 91.25 94 GLU A C 1
ATOM 772 O O . GLU A 1 94 ? 11.810 12.975 -14.380 1.00 91.25 94 GLU A O 1
ATOM 777 N N . GLY A 1 95 ? 13.342 12.934 -16.015 1.00 90.50 95 GLY A N 1
ATOM 778 C CA . GLY A 1 95 ? 14.452 12.570 -15.127 1.00 90.50 95 GLY A CA 1
ATOM 779 C C . GLY A 1 95 ? 14.476 11.097 -14.704 1.00 90.50 95 GLY A C 1
ATOM 780 O O . GLY A 1 95 ? 15.075 10.779 -13.678 1.00 90.50 95 GLY A O 1
ATOM 781 N N . CYS A 1 96 ? 13.855 10.204 -15.489 1.00 92.12 96 CYS A N 1
ATOM 782 C CA . CYS A 1 96 ? 13.752 8.766 -15.195 1.00 92.12 96 CYS A CA 1
ATOM 783 C C . CYS A 1 96 ? 13.032 8.480 -13.868 1.00 92.12 96 CYS A C 1
ATOM 785 O O . CYS A 1 96 ? 13.383 7.539 -13.154 1.00 92.12 96 CYS A O 1
ATOM 787 N N . ASN A 1 97 ? 12.052 9.315 -13.520 1.00 95.31 97 ASN A N 1
ATOM 788 C CA . ASN A 1 97 ? 11.297 9.178 -12.285 1.00 95.31 97 ASN A CA 1
ATOM 789 C C . ASN A 1 97 ? 9.969 8.471 -12.552 1.00 95.31 97 ASN A C 1
ATOM 791 O O . ASN A 1 97 ? 9.120 8.986 -13.276 1.00 95.31 97 ASN A O 1
ATOM 795 N N . TRP A 1 98 ? 9.766 7.319 -11.933 1.00 97.31 98 TRP A N 1
ATOM 796 C CA . TRP A 1 98 ? 8.517 6.574 -12.009 1.00 97.31 98 TRP A CA 1
ATOM 797 C C . TRP A 1 98 ? 7.659 6.901 -10.804 1.00 97.31 98 TRP A C 1
ATOM 799 O O . TRP A 1 98 ? 8.175 6.894 -9.690 1.00 97.31 98 TRP A O 1
ATOM 809 N N . SER A 1 99 ? 6.366 7.164 -10.998 1.00 97.38 99 SER A N 1
ATOM 810 C CA . SER A 1 99 ? 5.445 7.419 -9.889 1.00 97.38 99 SER A CA 1
ATOM 811 C C . SER A 1 99 ? 4.076 6.768 -10.058 1.00 97.38 99 SER A C 1
ATOM 813 O O . SER A 1 99 ? 3.592 6.557 -11.170 1.00 97.38 99 SER A O 1
ATOM 815 N N . VAL A 1 100 ? 3.434 6.445 -8.938 1.00 96.75 100 VAL A N 1
ATOM 816 C CA . VAL A 1 100 ? 2.047 5.971 -8.902 1.00 96.75 100 VAL A CA 1
ATOM 817 C C . VAL A 1 100 ? 1.378 6.408 -7.608 1.00 96.75 100 VAL A C 1
ATOM 819 O O . VAL A 1 100 ? 1.989 6.350 -6.543 1.00 96.75 100 VAL A O 1
ATOM 822 N N . THR A 1 101 ? 0.118 6.826 -7.697 1.00 95.56 101 THR A N 1
ATOM 823 C CA . THR A 1 101 ? -0.713 7.122 -6.528 1.00 95.56 101 THR A CA 1
ATOM 824 C C . THR A 1 101 ? -1.720 5.998 -6.329 1.00 95.56 101 THR A C 1
ATOM 826 O O . THR A 1 101 ? -2.444 5.629 -7.253 1.00 95.56 101 THR A O 1
ATOM 829 N N . LEU A 1 102 ? -1.758 5.457 -5.117 1.00 92.31 102 LEU A N 1
ATOM 830 C CA . LEU A 1 102 ? -2.618 4.361 -4.703 1.00 92.31 102 LEU A CA 1
ATOM 831 C C . LEU A 1 102 ? -3.555 4.812 -3.601 1.00 92.31 102 LEU A C 1
ATOM 833 O O . LEU A 1 102 ? -3.133 5.434 -2.630 1.00 92.31 102 LEU A O 1
ATOM 837 N N . THR A 1 103 ? -4.813 4.421 -3.728 1.00 90.56 103 THR A N 1
ATOM 838 C CA . THR A 1 103 ? -5.804 4.561 -2.669 1.00 90.56 103 THR A CA 1
ATOM 839 C C . THR A 1 103 ? -5.830 3.257 -1.880 1.00 90.56 103 THR A C 1
ATOM 841 O O . THR A 1 103 ? -6.194 2.218 -2.428 1.00 90.56 103 THR A O 1
ATOM 844 N N . VAL A 1 104 ? -5.403 3.290 -0.618 1.00 88.25 104 VAL A N 1
ATOM 845 C CA . VAL A 1 104 ? -5.392 2.117 0.267 1.00 88.25 104 VAL A CA 1
ATOM 846 C C . VAL A 1 104 ? -6.393 2.292 1.410 1.00 88.25 104 VAL A C 1
ATOM 848 O O . VAL A 1 104 ? -6.610 3.424 1.858 1.00 88.25 104 VAL A O 1
ATOM 851 N N . PRO A 1 105 ? -6.972 1.194 1.927 1.00 85.94 105 PRO A N 1
ATOM 852 C CA . PRO A 1 105 ? -7.832 1.262 3.097 1.00 85.94 105 PRO A CA 1
ATOM 853 C C . PRO A 1 105 ? -7.112 1.911 4.273 1.00 85.94 105 PRO A C 1
ATOM 855 O O . PRO A 1 105 ? -5.940 1.640 4.534 1.00 85.94 105 PRO A O 1
ATOM 858 N N . TYR A 1 106 ? -7.829 2.718 5.048 1.00 83.62 106 TYR A N 1
ATOM 859 C CA . TYR A 1 106 ? -7.264 3.328 6.249 1.00 83.62 106 TYR A CA 1
ATOM 860 C C . TYR A 1 106 ? -6.795 2.295 7.289 1.00 83.62 106 TYR A C 1
ATOM 862 O O . TYR A 1 106 ? -5.941 2.593 8.112 1.00 83.62 106 TYR A O 1
ATOM 870 N N . SER A 1 107 ? -7.336 1.076 7.258 1.00 82.94 107 SER A N 1
ATOM 871 C CA . SER A 1 107 ? -6.901 -0.031 8.116 1.00 82.94 107 SER A CA 1
ATOM 872 C C . SER A 1 107 ? -5.533 -0.612 7.737 1.00 82.94 107 SER A C 1
ATOM 874 O O . SER A 1 107 ? -5.042 -1.514 8.413 1.00 82.94 107 SER A O 1
ATOM 876 N N . THR A 1 108 ? -4.934 -0.180 6.626 1.00 86.44 108 THR A N 1
ATOM 877 C CA . THR A 1 108 ? -3.592 -0.607 6.235 1.00 86.44 108 THR A CA 1
ATOM 878 C C . THR A 1 108 ? -2.567 0.192 7.032 1.00 86.44 108 THR A C 1
ATOM 880 O O . THR A 1 108 ? -2.358 1.375 6.783 1.00 86.44 108 THR A O 1
ATOM 883 N N . HIS A 1 109 ? -1.928 -0.471 7.995 1.00 87.25 109 HIS A N 1
ATOM 884 C CA . HIS A 1 109 ? -0.904 0.132 8.859 1.00 87.25 109 HIS A CA 1
ATOM 885 C C . HIS A 1 109 ? 0.521 -0.211 8.427 1.00 87.25 109 HIS A C 1
ATOM 887 O O . HIS A 1 109 ? 1.458 0.520 8.728 1.00 87.25 109 HIS A O 1
ATOM 893 N N . THR A 1 110 ? 0.697 -1.329 7.727 1.00 90.50 110 THR A N 1
ATOM 894 C CA . THR A 1 110 ? 1.994 -1.785 7.230 1.00 90.50 110 THR A CA 1
ATOM 895 C C . THR A 1 110 ? 1.853 -2.323 5.822 1.00 90.50 110 THR A C 1
ATOM 897 O O . THR A 1 110 ? 0.856 -2.977 5.513 1.00 90.50 110 THR A O 1
ATOM 900 N N . LEU A 1 111 ? 2.870 -2.087 5.004 1.00 91.75 111 LEU A N 1
ATOM 901 C CA . LEU A 1 111 ? 2.937 -2.530 3.620 1.00 91.75 111 LEU A CA 1
ATOM 902 C C . LEU A 1 111 ? 4.339 -3.059 3.327 1.00 91.75 111 LEU A C 1
ATOM 904 O O . LEU A 1 111 ? 5.318 -2.379 3.648 1.00 91.75 111 LEU A O 1
ATOM 908 N N . HIS A 1 112 ? 4.430 -4.210 2.666 1.00 94.94 112 HIS A N 1
ATOM 909 C CA . HIS A 1 112 ? 5.667 -4.660 2.037 1.00 94.94 112 HIS A CA 1
ATOM 910 C C . HIS A 1 112 ? 5.513 -4.609 0.530 1.00 94.94 112 HIS A C 1
ATOM 912 O O . HIS A 1 112 ? 4.528 -5.101 -0.021 1.00 94.94 112 HIS A O 1
ATOM 918 N N . TYR A 1 113 ? 6.488 -4.014 -0.142 1.00 96.12 113 TYR A N 1
ATOM 919 C CA . TYR A 1 113 ? 6.411 -3.815 -1.579 1.00 96.12 113 TYR A CA 1
ATOM 920 C C . TYR A 1 113 ? 7.781 -3.867 -2.239 1.00 96.12 113 TYR A C 1
ATOM 922 O O . TYR A 1 113 ? 8.823 -3.845 -1.579 1.00 96.12 113 TYR A O 1
ATOM 930 N N . LYS A 1 114 ? 7.761 -3.983 -3.563 1.00 96.25 114 LYS A N 1
ATOM 931 C CA . LYS A 1 114 ? 8.945 -4.011 -4.403 1.00 96.25 114 LYS A CA 1
ATOM 932 C C . LYS A 1 114 ? 8.650 -3.416 -5.778 1.00 96.25 114 LYS A C 1
ATOM 934 O O . LYS A 1 114 ? 7.536 -3.544 -6.294 1.00 96.25 114 LYS A O 1
ATOM 939 N N . TYR A 1 115 ? 9.654 -2.795 -6.380 1.00 96.94 115 TYR A N 1
ATOM 940 C CA . TYR A 1 115 ? 9.611 -2.333 -7.761 1.00 96.94 115 TYR A CA 1
ATOM 941 C C . TYR A 1 115 ? 10.072 -3.435 -8.715 1.00 96.94 115 TYR A C 1
ATOM 943 O O . TYR A 1 115 ? 11.033 -4.168 -8.458 1.00 96.94 115 TYR A O 1
ATOM 951 N N . VAL A 1 116 ? 9.366 -3.569 -9.834 1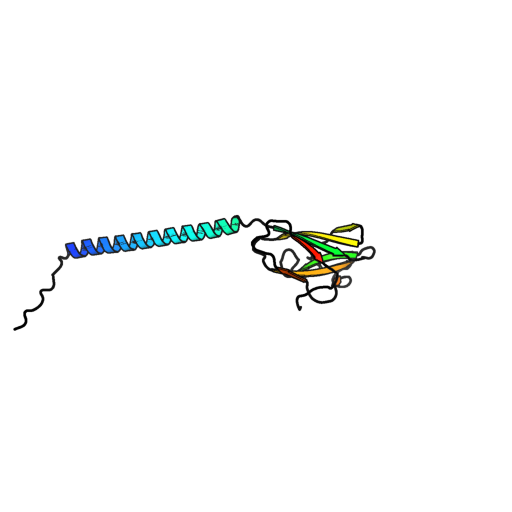.00 95.44 116 VAL A N 1
ATOM 952 C CA . VAL A 1 116 ? 9.609 -4.608 -10.834 1.00 95.44 116 VAL A CA 1
ATOM 953 C C . VAL A 1 116 ? 9.554 -3.994 -12.222 1.00 95.44 116 VAL A C 1
ATOM 955 O O . VAL A 1 116 ? 8.651 -3.233 -12.542 1.00 95.44 116 VAL A O 1
ATOM 958 N N . VAL A 1 117 ? 10.509 -4.339 -13.072 1.00 94.56 117 VAL A N 1
ATOM 959 C CA . VAL A 1 117 ? 10.510 -3.969 -14.486 1.00 94.56 117 VAL A CA 1
ATOM 960 C C . VAL A 1 117 ? 9.910 -5.106 -15.294 1.00 94.56 117 VAL A C 1
ATOM 962 O O . VAL A 1 117 ? 10.311 -6.263 -15.151 1.00 94.56 117 VAL A O 1
ATOM 965 N N . VAL A 1 118 ? 8.950 -4.768 -16.147 1.00 91.81 118 VAL A N 1
ATOM 966 C CA . VAL A 1 118 ? 8.290 -5.690 -17.070 1.00 91.81 118 VAL A CA 1
ATOM 967 C C . VAL A 1 118 ? 8.545 -5.220 -18.496 1.00 91.81 118 VAL A C 1
ATOM 969 O O . VAL A 1 118 ? 8.380 -4.040 -18.795 1.00 91.81 118 VAL A O 1
ATOM 972 N N . THR A 1 119 ? 8.939 -6.130 -19.380 1.00 88.81 119 THR A N 1
ATOM 973 C CA . THR A 1 119 ? 9.065 -5.855 -20.818 1.00 88.81 119 THR A CA 1
ATOM 974 C C . THR A 1 119 ? 7.759 -6.193 -21.539 1.00 88.81 119 THR A C 1
ATOM 976 O O . THR A 1 119 ? 7.218 -7.289 -21.368 1.00 88.81 119 THR A O 1
ATOM 979 N N . ASP A 1 120 ? 7.251 -5.267 -22.350 1.00 73.12 120 ASP A N 1
ATOM 980 C CA . ASP A 1 120 ? 6.050 -5.474 -23.160 1.00 73.12 120 ASP A CA 1
ATOM 981 C C . ASP A 1 120 ? 6.232 -6.655 -24.134 1.00 73.12 120 ASP A C 1
ATOM 983 O O . ASP A 1 120 ? 7.302 -6.868 -24.703 1.00 73.12 120 ASP A O 1
ATOM 987 N N . GLY A 1 121 ? 5.179 -7.462 -24.306 1.00 65.75 121 GLY A N 1
ATOM 988 C CA . GLY A 1 121 ? 5.210 -8.670 -25.145 1.00 65.75 121 GLY A CA 1
ATOM 989 C C . GLY A 1 121 ? 5.865 -9.896 -24.495 1.00 65.75 121 GLY A C 1
ATOM 990 O O . GLY A 1 121 ? 5.915 -10.960 -25.111 1.00 65.75 121 GLY A O 1
ATOM 991 N N . ALA A 1 122 ? 6.334 -9.795 -23.247 1.00 60.22 122 ALA A N 1
ATOM 992 C CA . ALA A 1 122 ? 6.791 -10.955 -22.496 1.00 60.22 122 ALA A CA 1
ATOM 993 C C . ALA A 1 122 ? 5.593 -11.799 -22.025 1.00 60.22 122 ALA A C 1
ATOM 995 O O . ALA A 1 122 ? 4.979 -11.530 -20.992 1.00 60.22 122 ALA A O 1
ATOM 996 N N . GLU A 1 123 ? 5.279 -12.859 -22.767 1.00 51.91 123 GLU A N 1
ATOM 997 C CA . GLU A 1 123 ? 4.370 -13.909 -22.311 1.00 51.91 123 GLU A CA 1
ATOM 998 C C . GLU A 1 123 ? 5.022 -14.661 -21.138 1.00 51.91 123 GLU A C 1
ATOM 1000 O O . GLU A 1 123 ? 5.830 -15.566 -21.319 1.00 51.91 123 GLU A O 1
ATOM 1005 N N . THR A 1 124 ? 4.679 -14.264 -19.910 1.00 55.97 124 THR A N 1
ATOM 1006 C CA . THR A 1 124 ? 4.996 -14.930 -18.628 1.00 55.97 124 THR A CA 1
ATOM 1007 C C . THR A 1 124 ? 6.486 -15.074 -18.248 1.00 55.97 124 THR A C 1
ATOM 1009 O O . THR A 1 124 ? 7.265 -15.780 -18.880 1.00 55.97 124 THR A O 1
ATOM 1012 N N . ASN A 1 125 ? 6.875 -14.439 -17.131 1.00 59.78 125 ASN A N 1
ATOM 1013 C CA . ASN A 1 125 ? 8.152 -14.541 -16.388 1.00 59.78 125 ASN A CA 1
ATOM 1014 C C . ASN A 1 125 ? 9.487 -14.301 -17.126 1.00 59.78 125 ASN A C 1
ATOM 1016 O O . ASN A 1 125 ? 10.482 -14.032 -16.461 1.00 59.78 125 ASN A O 1
ATOM 1020 N N . ARG A 1 126 ? 9.556 -14.345 -18.460 1.00 65.88 126 ARG A N 1
ATOM 1021 C CA . ARG A 1 126 ? 10.809 -14.153 -19.218 1.00 65.88 126 ARG A CA 1
ATOM 1022 C C . ARG A 1 126 ? 11.257 -12.695 -19.348 1.00 65.88 126 ARG A C 1
ATOM 1024 O O . ARG A 1 126 ? 12.403 -12.454 -19.705 1.00 65.88 126 ARG A O 1
ATOM 1031 N N . GLY A 1 127 ? 10.377 -11.743 -19.046 1.00 79.25 127 GLY A N 1
ATOM 1032 C CA . GLY A 1 127 ? 10.646 -10.302 -19.122 1.00 79.25 127 GLY A CA 1
ATOM 1033 C C . GLY A 1 127 ? 10.394 -9.569 -17.809 1.00 79.25 127 GLY A C 1
ATOM 1034 O O . GLY A 1 127 ? 10.040 -8.399 -17.847 1.00 79.25 127 GLY A O 1
ATOM 1035 N N . VAL A 1 128 ? 10.503 -10.258 -16.666 1.00 90.00 128 VAL A N 1
ATOM 1036 C CA . VAL A 1 128 ? 10.270 -9.683 -15.332 1.00 90.00 128 VAL A CA 1
ATOM 1037 C C . VAL A 1 128 ? 11.603 -9.564 -14.596 1.00 90.00 128 VAL A C 1
ATOM 1039 O O . VAL A 1 128 ? 12.262 -10.572 -14.338 1.00 90.00 128 VAL A O 1
ATOM 1042 N N . LYS A 1 129 ? 12.000 -8.342 -14.239 1.00 92.81 129 LYS A N 1
ATOM 1043 C CA . LYS A 1 129 ? 13.206 -8.048 -13.452 1.00 92.81 129 LYS A CA 1
ATOM 1044 C C . LYS A 1 129 ? 12.801 -7.371 -12.151 1.00 92.81 129 LYS A C 1
ATOM 1046 O O . LYS A 1 129 ? 12.287 -6.259 -12.163 1.00 92.81 129 LYS A O 1
ATOM 1051 N N . TRP A 1 130 ? 13.041 -8.030 -11.030 1.00 94.06 130 TRP A N 1
ATOM 1052 C CA . TRP A 1 130 ? 12.815 -7.442 -9.712 1.00 94.06 130 TRP A CA 1
ATOM 1053 C C . TRP A 1 130 ? 13.944 -6.474 -9.367 1.00 94.06 130 TRP A C 1
ATOM 1055 O O . TRP A 1 130 ? 15.087 -6.697 -9.780 1.00 94.06 130 TRP A O 1
ATOM 1065 N N . GLU A 1 131 ? 13.659 -5.427 -8.590 1.00 94.62 131 GLU A N 1
ATOM 1066 C CA . GLU A 1 131 ? 14.742 -4.658 -7.978 1.00 94.62 131 GLU A CA 1
ATOM 1067 C C . GLU A 1 131 ? 15.615 -5.573 -7.109 1.00 94.62 131 GLU A C 1
ATOM 1069 O O . GLU A 1 131 ? 15.183 -6.632 -6.634 1.00 94.62 131 GLU A O 1
ATOM 1074 N N . TRP A 1 132 ? 16.876 -5.196 -6.940 1.00 92.62 132 TRP A N 1
ATOM 1075 C CA . TRP A 1 132 ? 17.810 -5.957 -6.116 1.00 92.62 132 TRP A CA 1
ATOM 1076 C C . TRP A 1 132 ? 17.568 -5.683 -4.626 1.00 92.62 132 TRP A C 1
ATOM 1078 O O . TRP A 1 132 ? 16.708 -4.895 -4.262 1.00 92.62 132 TRP A O 1
ATOM 1088 N N . GLY A 1 133 ? 18.278 -6.384 -3.747 1.00 92.50 133 GLY A N 1
ATOM 1089 C CA . GLY A 1 133 ? 18.124 -6.183 -2.308 1.00 92.50 133 GLY A CA 1
ATOM 1090 C C . GLY A 1 133 ? 16.782 -6.663 -1.744 1.00 92.50 133 GLY A C 1
ATOM 1091 O O . GLY A 1 133 ? 16.059 -7.463 -2.353 1.00 92.50 133 GLY A O 1
ATOM 1092 N N . ASN A 1 134 ? 16.516 -6.188 -0.533 1.00 93.94 134 ASN A N 1
ATOM 1093 C CA . ASN A 1 134 ? 15.382 -6.553 0.308 1.00 93.94 134 ASN A CA 1
ATOM 1094 C C . ASN A 1 134 ? 14.073 -5.899 -0.167 1.00 93.94 134 ASN A C 1
ATOM 1096 O O . ASN A 1 134 ? 14.073 -5.064 -1.069 1.00 93.94 134 ASN A O 1
ATOM 1100 N N . ASN A 1 135 ? 12.949 -6.285 0.434 1.00 94.62 135 ASN A N 1
ATOM 1101 C CA . ASN A 1 135 ? 11.667 -5.632 0.180 1.00 94.62 135 ASN A CA 1
ATOM 1102 C C . ASN A 1 135 ? 11.627 -4.273 0.887 1.00 94.62 135 ASN A C 1
ATOM 1104 O O . ASN A 1 135 ? 12.206 -4.099 1.963 1.00 94.62 135 ASN A O 1
ATOM 1108 N N . HIS A 1 136 ? 10.911 -3.309 0.319 1.00 94.62 136 HIS A N 1
ATOM 1109 C CA . HIS A 1 136 ? 10.595 -2.074 1.029 1.00 94.62 136 HIS A CA 1
ATOM 1110 C C . HIS A 1 136 ? 9.516 -2.339 2.077 1.00 94.62 136 HIS A C 1
ATOM 1112 O O . HIS A 1 136 ? 8.666 -3.219 1.904 1.00 94.62 136 HIS A O 1
ATOM 1118 N N . ARG A 1 137 ? 9.552 -1.579 3.175 1.00 93.69 137 ARG A N 1
ATOM 1119 C CA . ARG A 1 137 ? 8.543 -1.625 4.235 1.00 93.69 137 ARG A CA 1
ATOM 1120 C C . ARG A 1 137 ? 8.119 -0.220 4.608 1.00 93.69 137 ARG A C 1
ATOM 1122 O O . ARG A 1 137 ? 8.948 0.594 5.004 1.00 93.69 137 ARG A O 1
ATOM 1129 N N . LEU A 1 138 ? 6.818 0.017 4.535 1.00 91.12 138 LEU A N 1
ATOM 1130 C CA . LEU A 1 138 ? 6.194 1.272 4.923 1.00 91.12 138 LEU A CA 1
ATOM 1131 C C . LEU A 1 138 ? 5.311 1.039 6.147 1.00 91.12 138 LEU A C 1
ATOM 1133 O O . LEU A 1 138 ? 4.446 0.163 6.132 1.00 91.12 138 LEU A O 1
ATOM 1137 N N . GLU A 1 139 ? 5.527 1.833 7.193 1.00 90.25 139 GLU A N 1
ATOM 1138 C CA . GLU A 1 139 ? 4.587 1.986 8.304 1.00 90.25 139 GLU A CA 1
ATOM 1139 C C . GLU A 1 139 ? 3.754 3.239 8.068 1.00 90.25 139 GLU A C 1
ATOM 1141 O O . GLU A 1 139 ? 4.300 4.301 7.774 1.00 90.25 139 GLU A O 1
ATOM 1146 N N . ILE A 1 140 ? 2.436 3.115 8.185 1.00 86.62 140 ILE A N 1
ATOM 1147 C CA . ILE A 1 140 ? 1.502 4.206 7.935 1.00 86.62 140 ILE A CA 1
ATOM 1148 C C . ILE A 1 140 ? 0.819 4.562 9.255 1.00 86.62 140 ILE A C 1
ATOM 1150 O O . ILE A 1 140 ? 0.096 3.746 9.834 1.00 86.62 140 ILE A O 1
ATOM 1154 N N . GLY A 1 141 ? 1.055 5.782 9.741 1.00 79.06 141 GLY A N 1
ATOM 1155 C CA . GLY A 1 141 ? 0.534 6.248 11.021 1.00 79.06 141 GLY A CA 1
ATOM 1156 C C . GLY A 1 141 ? -0.991 6.383 11.035 1.00 79.06 141 GLY A C 1
ATOM 1157 O O . GLY A 1 141 ? -1.639 6.610 10.011 1.00 79.06 141 GLY A O 1
ATOM 1158 N N . GLU A 1 142 ? -1.589 6.284 12.224 1.00 65.75 142 GLU A N 1
ATOM 1159 C CA . GLU A 1 142 ? -3.024 6.532 12.456 1.00 65.75 142 GLU A CA 1
ATOM 1160 C C . GLU A 1 142 ? -3.387 8.035 12.435 1.00 65.75 142 GLU A C 1
ATOM 1162 O O . GLU A 1 142 ? -4.533 8.404 12.648 1.00 65.75 142 GLU A O 1
ATOM 1167 N N . GLY A 1 143 ? -2.433 8.934 12.168 1.00 60.59 143 GLY A N 1
ATOM 1168 C CA . GLY A 1 143 ? -2.666 10.384 12.082 1.00 60.59 143 GLY A CA 1
ATOM 1169 C C . GLY A 1 143 ? -2.570 10.970 10.672 1.00 60.59 143 GLY A C 1
ATOM 1170 O O . GLY A 1 143 ? -2.931 12.129 10.467 1.00 60.59 143 GLY A O 1
ATOM 1171 N N . ASP A 1 144 ? -2.103 10.191 9.695 1.00 55.91 144 ASP A N 1
ATOM 1172 C CA . ASP A 1 144 ? -1.738 10.706 8.376 1.00 55.91 144 ASP A CA 1
ATOM 1173 C C . ASP A 1 144 ? -2.955 10.732 7.443 1.00 55.91 144 ASP A C 1
ATOM 1175 O O . ASP A 1 144 ? -3.153 9.864 6.596 1.00 55.91 144 ASP A O 1
ATOM 1179 N N . ALA A 1 145 ? -3.802 11.749 7.618 1.00 54.44 145 ALA A N 1
ATOM 1180 C CA . ALA A 1 145 ? -4.858 12.102 6.661 1.00 54.44 145 ALA A CA 1
ATOM 1181 C C . ALA A 1 145 ? -4.312 12.841 5.417 1.00 54.44 145 ALA A C 1
ATOM 1183 O O . ALA A 1 145 ? -5.061 13.149 4.491 1.00 54.44 145 ALA A O 1
ATOM 1184 N N . SER A 1 146 ? -3.014 13.148 5.404 1.00 58.22 146 SER A N 1
ATOM 1185 C CA . SER A 1 146 ? -2.322 13.821 4.304 1.00 58.22 146 SER A CA 1
ATOM 1186 C C . SER A 1 146 ? -1.823 12.811 3.266 1.00 58.22 146 SER A C 1
ATOM 1188 O O . SER A 1 146 ? -1.457 11.697 3.644 1.00 58.22 146 SER A O 1
ATOM 1190 N N . PRO A 1 147 ? -1.746 13.182 1.972 1.00 64.94 147 PRO A N 1
ATOM 1191 C CA . PRO A 1 147 ? -1.119 12.333 0.966 1.00 64.94 147 PRO A CA 1
ATOM 1192 C C . PRO A 1 147 ? 0.328 12.042 1.375 1.00 64.94 147 PRO A C 1
ATOM 1194 O O . PRO A 1 147 ? 1.146 12.955 1.508 1.00 64.94 147 PRO A O 1
ATOM 1197 N N . CYS A 1 148 ? 0.628 10.767 1.615 1.00 83.69 148 CYS A N 1
ATOM 1198 C CA . CYS A 1 148 ? 1.968 10.327 1.978 1.00 83.69 148 CYS A CA 1
ATOM 1199 C C . CYS A 1 148 ? 2.772 10.158 0.689 1.00 83.69 148 CYS A C 1
ATOM 1201 O O . CYS A 1 148 ? 2.392 9.366 -0.174 1.00 83.69 148 CYS A O 1
ATOM 1203 N N . ASN A 1 149 ? 3.853 10.922 0.542 1.00 91.12 149 ASN A N 1
ATOM 1204 C CA . ASN A 1 149 ? 4.769 10.791 -0.585 1.00 91.12 149 ASN A CA 1
ATOM 1205 C C . ASN A 1 149 ? 5.959 9.939 -0.152 1.00 91.12 149 ASN A C 1
ATOM 1207 O O . ASN A 1 149 ? 6.705 10.321 0.749 1.00 91.12 149 ASN A O 1
ATOM 1211 N N . ILE A 1 150 ? 6.135 8.807 -0.817 1.00 93.62 150 ILE A N 1
ATOM 1212 C CA . ILE A 1 150 ? 7.218 7.861 -0.603 1.00 93.62 150 ILE A CA 1
ATOM 1213 C C . ILE A 1 150 ? 8.194 8.013 -1.767 1.00 93.62 150 ILE A C 1
ATOM 1215 O O . ILE A 1 150 ? 7.818 7.904 -2.936 1.00 93.62 150 ILE A O 1
ATOM 1219 N N . THR A 1 151 ? 9.443 8.343 -1.451 1.00 94.56 151 THR A N 1
ATOM 1220 C CA . THR A 1 151 ? 10.523 8.483 -2.432 1.00 94.56 151 THR A CA 1
ATOM 1221 C C . THR A 1 151 ? 11.590 7.455 -2.115 1.00 94.56 151 THR A C 1
ATOM 1223 O O . THR A 1 151 ? 12.287 7.585 -1.111 1.00 94.56 151 THR A O 1
ATOM 1226 N N . ASP A 1 152 ? 11.709 6.464 -2.987 1.00 94.69 152 ASP A N 1
ATOM 1227 C CA . ASP A 1 152 ? 12.612 5.338 -2.819 1.00 94.69 152 ASP A CA 1
ATOM 1228 C C . ASP A 1 152 ? 13.796 5.415 -3.781 1.00 94.69 152 ASP A C 1
ATOM 1230 O O . ASP A 1 152 ? 13.753 6.022 -4.859 1.00 94.69 152 ASP A O 1
ATOM 1234 N N . GLU A 1 153 ? 14.860 4.726 -3.390 1.00 93.88 153 GLU A N 1
ATOM 1235 C CA . GLU A 1 153 ? 15.968 4.380 -4.264 1.00 93.88 153 GLU A CA 1
ATOM 1236 C C . GLU A 1 153 ? 15.858 2.906 -4.663 1.00 93.88 153 GLU A C 1
ATOM 1238 O O . GLU A 1 153 ? 15.518 2.039 -3.854 1.00 93.88 153 GLU A O 1
ATOM 1243 N N . TRP A 1 154 ? 16.143 2.622 -5.933 1.00 94.19 154 TRP A N 1
ATOM 1244 C CA . TRP A 1 154 ? 16.041 1.279 -6.487 1.00 94.19 154 TRP A CA 1
ATOM 1245 C C . TRP A 1 154 ? 16.962 0.299 -5.745 1.00 94.19 154 TRP A C 1
ATOM 1247 O O . TRP A 1 154 ? 18.182 0.454 -5.750 1.00 94.19 154 TRP A O 1
ATOM 1257 N N . GLY A 1 155 ? 16.375 -0.740 -5.154 1.00 91.88 155 GLY A N 1
ATOM 1258 C CA . GLY A 1 155 ? 17.070 -1.788 -4.408 1.00 91.88 155 GLY A CA 1
ATOM 1259 C C . GLY A 1 155 ? 17.427 -1.456 -2.956 1.00 91.88 155 GLY A C 1
ATOM 1260 O O . GLY A 1 155 ? 18.070 -2.266 -2.286 1.00 91.88 155 GLY A O 1
ATOM 1261 N N . ALA A 1 156 ? 16.981 -0.307 -2.441 1.00 91.62 156 ALA A N 1
ATOM 1262 C CA . ALA A 1 156 ? 17.247 0.149 -1.073 1.00 91.62 156 ALA A CA 1
ATOM 1263 C C . ALA A 1 156 ? 16.251 -0.387 -0.019 1.00 91.62 156 ALA A C 1
ATOM 1265 O O . ALA A 1 156 ? 16.064 0.229 1.031 1.00 91.62 156 ALA A O 1
ATOM 1266 N N . GLY A 1 157 ? 15.603 -1.527 -0.280 1.00 85.44 157 GLY A N 1
ATOM 1267 C CA . GLY A 1 157 ? 14.630 -2.112 0.642 1.00 85.44 157 GLY A CA 1
ATOM 1268 C C . GLY A 1 157 ? 15.235 -2.480 2.002 1.00 85.44 157 GLY A C 1
ATOM 1269 O O . GLY A 1 157 ? 16.405 -2.852 2.114 1.00 85.44 157 GLY A O 1
ATOM 1270 N N . THR A 1 158 ? 14.425 -2.393 3.056 1.00 84.44 158 THR A N 1
ATOM 1271 C CA . THR A 1 158 ? 14.858 -2.555 4.457 1.00 84.44 158 THR A CA 1
ATOM 1272 C C . THR A 1 158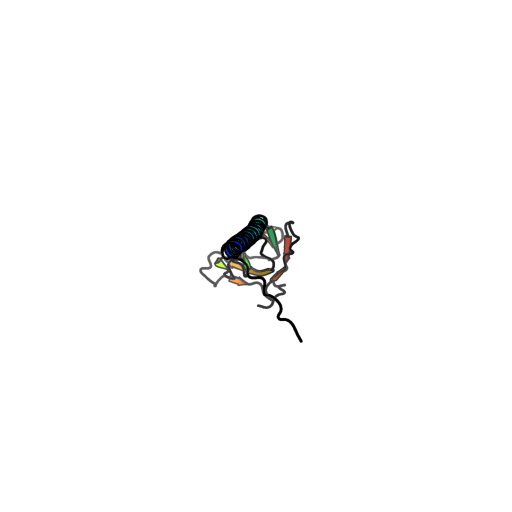 ? 14.296 -3.799 5.144 1.00 84.44 158 THR A C 1
ATOM 1274 O O . THR A 1 158 ? 14.782 -4.170 6.213 1.00 84.44 158 THR A O 1
ATOM 1277 N N . SER A 1 159 ? 13.313 -4.475 4.546 1.00 77.88 159 SER A N 1
ATOM 1278 C CA . SER A 1 159 ? 12.644 -5.636 5.134 1.00 77.88 159 SER A CA 1
ATOM 1279 C C . SER A 1 159 ? 13.134 -6.945 4.514 1.00 77.88 159 SER A C 1
ATOM 1281 O O . SER A 1 159 ? 13.085 -7.082 3.287 1.00 77.88 159 SER A O 1
ATOM 1283 N N . PRO A 1 160 ? 13.617 -7.909 5.319 1.00 67.12 160 PRO A N 1
ATOM 1284 C CA . PRO A 1 160 ? 14.026 -9.210 4.803 1.00 67.12 160 PRO A CA 1
ATOM 1285 C C . PRO A 1 160 ? 12.866 -9.911 4.078 1.00 67.12 160 PRO A C 1
ATOM 1287 O O . PRO A 1 160 ? 11.697 -9.701 4.406 1.00 67.12 160 PRO A O 1
ATOM 1290 N N . ALA A 1 161 ? 13.223 -10.697 3.059 1.00 55.75 161 ALA A N 1
ATOM 1291 C CA . ALA A 1 161 ? 12.289 -11.463 2.234 1.00 55.75 161 ALA A CA 1
ATOM 1292 C C . ALA A 1 161 ? 11.595 -12.595 3.006 1.00 55.75 161 ALA A C 1
ATOM 1294 O O . ALA A 1 161 ? 12.248 -13.193 3.894 1.00 55.75 161 ALA A O 1
#

Secondary structure (DSSP, 8-state):
-----------HHHHHHHHHHHHHHHHHHHHHHHHHHHHHHHHHHHHHHHS--EEEEEEEE--PPTTEEEEEEESSGGGTTT-GGGSEEPEEETTTEEEEEEEE-TT--EEEEEEEEEETT--SSTTEEE-SSBBEEEE--TT--SPEEEEEETT-B-B--

Organism: Gregarina niphandrodes (NCBI:txid110365)